Protein AF-A0A972LZU8-F1 (afdb_monomer)

pLDDT: mean 85.54, std 14.1, range [55.38, 98.12]

Sequence (71 aa):
MKEAIMIGVAIVSAILLILIGIQEPKGEGLGAIGGTASIFHGSSPRQKLLDKLIIVFAVLFAVGVFVAGLM

Radius of gyration: 16.66 Å; Cα contacts (8 Å, |Δi|>4): 35; chains: 1; bounding box: 29×19×48 Å

Structure (mmCIF, N/CA/C/O backbone):
data_AF-A0A972LZU8-F1
#
_entry.id   AF-A0A972LZU8-F1
#
loop_
_atom_site.group_PDB
_atom_site.id
_atom_site.type_symbol
_atom_site.label_atom_id
_atom_site.label_alt_id
_atom_site.label_comp_id
_atom_site.label_asym_id
_atom_site.label_entity_id
_atom_site.label_seq_id
_atom_site.pdbx_PDB_ins_code
_atom_site.Cartn_x
_atom_site.Cartn_y
_atom_site.Cartn_z
_atom_site.occupancy
_atom_site.B_iso_or_equiv
_atom_site.auth_seq_id
_atom_site.auth_comp_id
_atom_site.auth_asym_id
_atom_site.auth_atom_id
_atom_site.pdbx_PDB_model_num
ATOM 1 N N . MET A 1 1 ? 9.131 -0.373 -21.849 1.00 81.00 1 MET A N 1
ATOM 2 C CA . MET A 1 1 ? 7.897 -0.718 -21.099 1.00 81.00 1 MET A CA 1
ATOM 3 C C . MET A 1 1 ? 8.205 -1.115 -19.663 1.00 81.00 1 MET A C 1
ATOM 5 O O . MET A 1 1 ? 7.625 -0.518 -18.771 1.00 81.00 1 MET A O 1
ATOM 9 N N . LYS A 1 2 ? 9.165 -2.021 -19.434 1.00 88.81 2 LYS A N 1
ATOM 10 C CA . LYS A 1 2 ? 9.628 -2.412 -18.092 1.00 88.81 2 LYS A CA 1
ATOM 11 C C . LYS A 1 2 ? 9.996 -1.231 -17.181 1.00 88.81 2 LYS A C 1
ATOM 13 O O . LYS A 1 2 ? 9.465 -1.136 -16.082 1.00 88.81 2 LYS A O 1
ATOM 18 N N . GLU A 1 3 ? 10.786 -0.278 -17.679 1.00 92.00 3 GLU A N 1
ATOM 19 C CA . GLU A 1 3 ? 11.173 0.913 -16.897 1.00 92.00 3 GLU A CA 1
ATOM 20 C C . GLU A 1 3 ? 9.976 1.736 -16.403 1.00 92.00 3 GLU A C 1
ATOM 22 O O . GLU A 1 3 ? 9.933 2.153 -15.251 1.00 92.00 3 GLU A O 1
ATOM 27 N N . ALA A 1 4 ? 8.953 1.921 -17.243 1.00 93.44 4 ALA A N 1
ATOM 28 C CA . ALA A 1 4 ? 7.753 2.662 -16.857 1.00 93.44 4 ALA A CA 1
ATOM 29 C C . ALA A 1 4 ? 6.967 1.944 -15.746 1.00 93.44 4 ALA A C 1
ATOM 31 O O . ALA A 1 4 ? 6.451 2.592 -14.837 1.00 93.44 4 ALA A O 1
ATOM 32 N N . ILE A 1 5 ? 6.914 0.607 -15.787 1.00 93.50 5 ILE A N 1
ATOM 33 C CA . ILE A 1 5 ? 6.270 -0.205 -14.746 1.00 93.50 5 ILE A CA 1
ATOM 34 C C . ILE A 1 5 ? 7.054 -0.095 -13.437 1.00 93.50 5 ILE A C 1
ATOM 36 O O . ILE A 1 5 ? 6.450 0.121 -12.392 1.00 93.50 5 ILE A O 1
ATOM 40 N N . MET A 1 6 ? 8.386 -0.165 -13.491 1.00 95.12 6 MET A N 1
ATOM 41 C CA . MET A 1 6 ? 9.244 -0.016 -12.310 1.00 95.12 6 MET A CA 1
ATOM 42 C C . MET A 1 6 ? 9.097 1.362 -11.660 1.00 95.12 6 MET A C 1
ATOM 44 O O . MET A 1 6 ? 8.977 1.452 -10.439 1.00 95.12 6 MET A O 1
ATOM 48 N N . ILE A 1 7 ? 9.028 2.429 -12.463 1.00 96.81 7 ILE A N 1
ATOM 49 C CA . ILE A 1 7 ? 8.745 3.784 -11.968 1.00 96.81 7 ILE A CA 1
ATOM 50 C C . ILE A 1 7 ? 7.366 3.829 -11.296 1.00 96.81 7 ILE A C 1
ATOM 52 O O . ILE A 1 7 ? 7.233 4.360 -10.194 1.00 96.81 7 ILE A O 1
ATOM 56 N N . GLY A 1 8 ? 6.345 3.227 -11.915 1.00 96.94 8 GLY A N 1
ATOM 57 C CA . GLY A 1 8 ? 5.005 3.133 -11.333 1.00 96.94 8 GLY A CA 1
ATOM 58 C C . GLY A 1 8 ? 4.990 2.396 -9.989 1.00 96.94 8 GLY A C 1
ATOM 59 O O . GLY A 1 8 ? 4.436 2.902 -9.015 1.00 96.94 8 GLY A O 1
ATOM 60 N N . VAL A 1 9 ? 5.653 1.239 -9.905 1.00 96.75 9 VAL A N 1
ATOM 61 C CA . VAL A 1 9 ? 5.791 0.453 -8.667 1.00 96.75 9 VAL A CA 1
ATOM 62 C C . VAL A 1 9 ? 6.513 1.255 -7.585 1.00 96.75 9 VAL A C 1
ATOM 64 O O . VAL A 1 9 ? 6.071 1.251 -6.437 1.00 96.75 9 VAL A O 1
ATOM 67 N N . ALA A 1 10 ? 7.573 1.986 -7.939 1.00 97.31 10 ALA A N 1
ATOM 68 C CA . ALA A 1 10 ? 8.292 2.838 -6.999 1.00 97.31 10 ALA A CA 1
ATOM 69 C C . ALA A 1 10 ? 7.373 3.919 -6.406 1.00 97.31 10 ALA A C 1
ATOM 71 O O . ALA A 1 10 ? 7.316 4.075 -5.186 1.00 97.31 10 ALA A O 1
ATOM 72 N N . ILE A 1 11 ? 6.575 4.598 -7.234 1.00 98.06 11 ILE A N 1
ATOM 73 C CA . ILE A 1 11 ? 5.610 5.606 -6.767 1.00 98.06 11 ILE A CA 1
ATOM 74 C C . ILE A 1 11 ? 4.554 4.977 -5.847 1.00 98.06 11 ILE A C 1
ATOM 76 O O . ILE A 1 11 ? 4.299 5.489 -4.757 1.00 98.06 11 ILE A O 1
ATOM 80 N N . VAL A 1 12 ? 3.969 3.845 -6.252 1.00 98.00 12 VAL A N 1
ATOM 81 C CA . VAL A 1 12 ? 2.972 3.117 -5.448 1.00 98.00 12 VAL A CA 1
ATOM 82 C C . VAL A 1 12 ? 3.563 2.689 -4.102 1.00 98.00 12 VAL A C 1
ATOM 84 O O . VAL A 1 12 ? 2.911 2.860 -3.073 1.00 98.00 12 VAL A O 1
ATOM 87 N N . SER A 1 13 ? 4.806 2.197 -4.083 1.00 97.38 13 SER A N 1
ATOM 88 C CA . SER A 1 13 ? 5.494 1.804 -2.849 1.00 97.38 13 SER A CA 1
ATOM 89 C C . SER A 1 13 ? 5.766 2.986 -1.919 1.00 97.38 13 SER A C 1
ATOM 91 O O . SER A 1 13 ? 5.542 2.870 -0.717 1.00 97.38 13 SER A O 1
ATOM 93 N N . ALA A 1 14 ? 6.166 4.145 -2.454 1.00 98.12 14 ALA A N 1
ATOM 94 C CA . ALA A 1 14 ? 6.391 5.346 -1.656 1.00 98.12 14 ALA A CA 1
ATOM 95 C C . ALA A 1 14 ? 5.096 5.805 -0.969 1.00 98.12 14 ALA A C 1
ATOM 97 O O . ALA A 1 14 ? 5.095 6.094 0.227 1.00 98.12 14 ALA A O 1
ATOM 98 N N . ILE A 1 15 ? 3.976 5.800 -1.699 1.00 97.88 15 ILE A N 1
ATOM 99 C CA . ILE A 1 15 ? 2.661 6.130 -1.135 1.00 97.88 15 ILE A CA 1
ATOM 100 C C . ILE A 1 15 ? 2.266 5.107 -0.066 1.00 97.88 15 ILE A C 1
ATOM 102 O O . ILE A 1 15 ? 1.841 5.495 1.020 1.00 97.88 15 ILE A O 1
ATOM 106 N N . LEU A 1 16 ? 2.443 3.812 -0.335 1.00 97.50 16 LEU A N 1
ATOM 107 C CA . LEU A 1 16 ? 2.111 2.753 0.617 1.00 97.50 16 LEU A CA 1
ATOM 108 C C . LEU A 1 16 ? 2.905 2.887 1.926 1.00 97.50 16 LEU A C 1
ATOM 110 O O . LEU A 1 16 ? 2.324 2.756 3.002 1.00 97.50 16 LEU A O 1
ATOM 114 N N . LEU A 1 17 ? 4.200 3.212 1.851 1.00 97.56 17 LEU A N 1
ATOM 115 C CA . LEU A 1 17 ? 5.037 3.460 3.029 1.00 97.56 17 LEU A CA 1
ATOM 116 C C . LEU A 1 17 ? 4.540 4.653 3.849 1.00 97.56 17 LEU A C 1
ATOM 118 O O . LEU A 1 17 ? 4.477 4.563 5.073 1.00 97.56 17 LEU A O 1
ATOM 122 N N . ILE A 1 18 ? 4.139 5.745 3.192 1.00 96.81 18 ILE A N 1
ATOM 123 C CA . ILE A 1 18 ? 3.561 6.910 3.876 1.00 96.81 18 ILE A CA 1
ATOM 124 C C . ILE A 1 18 ? 2.257 6.520 4.579 1.00 96.81 18 ILE A C 1
ATOM 126 O O . ILE A 1 18 ? 2.071 6.853 5.747 1.00 96.81 18 ILE A O 1
ATOM 130 N N . LEU A 1 19 ? 1.370 5.790 3.893 1.00 95.38 19 LEU A N 1
ATOM 131 C CA . LEU A 1 19 ? 0.081 5.366 4.446 1.00 95.38 19 LEU A CA 1
ATOM 132 C C . LEU A 1 19 ? 0.244 4.459 5.673 1.00 95.38 19 LEU A C 1
ATOM 134 O O . LEU A 1 19 ? -0.465 4.643 6.659 1.00 95.38 19 LEU A O 1
ATOM 138 N N . ILE A 1 20 ? 1.185 3.512 5.628 1.00 93.50 20 ILE A N 1
ATOM 139 C CA . ILE A 1 20 ? 1.498 2.636 6.765 1.00 93.50 20 ILE A CA 1
ATOM 140 C C . ILE A 1 20 ? 2.154 3.438 7.896 1.00 93.50 20 ILE A C 1
ATOM 142 O O . ILE A 1 20 ? 1.823 3.235 9.059 1.00 93.50 20 ILE A O 1
ATOM 146 N N . GLY A 1 21 ? 3.037 4.387 7.572 1.00 93.69 21 GLY A N 1
ATOM 147 C CA . GLY A 1 21 ? 3.730 5.212 8.563 1.00 93.69 21 GLY A CA 1
ATOM 148 C C . GLY A 1 21 ? 2.806 6.114 9.388 1.00 93.69 21 GLY A C 1
ATOM 149 O O . GLY A 1 21 ? 3.116 6.408 10.538 1.00 93.69 21 GLY A O 1
ATOM 150 N N . ILE A 1 22 ? 1.662 6.527 8.834 1.00 92.81 22 ILE A N 1
ATOM 151 C CA . ILE A 1 22 ? 0.646 7.314 9.558 1.00 92.81 22 ILE A CA 1
ATOM 152 C C . ILE A 1 22 ? -0.429 6.451 10.233 1.00 92.81 22 ILE A C 1
ATOM 154 O O . ILE A 1 22 ? -1.377 6.995 10.804 1.00 92.81 22 ILE A O 1
ATOM 158 N N . GLN A 1 23 ? -0.331 5.124 10.135 1.00 87.88 23 GLN A N 1
ATOM 159 C CA . GLN A 1 23 ? -1.312 4.217 10.714 1.00 87.88 23 GLN A CA 1
ATOM 160 C C . GLN A 1 23 ? -1.163 4.203 12.239 1.00 87.88 23 GLN A C 1
ATOM 162 O O . GLN A 1 23 ? -0.091 3.950 12.785 1.00 87.88 23 GLN A O 1
ATOM 167 N N . GLU A 1 24 ? -2.256 4.502 12.936 1.00 81.75 24 GLU A N 1
ATOM 168 C CA . GLU A 1 24 ? -2.289 4.463 14.397 1.00 81.75 24 GLU A CA 1
ATOM 169 C C . GLU A 1 24 ? -2.111 3.013 14.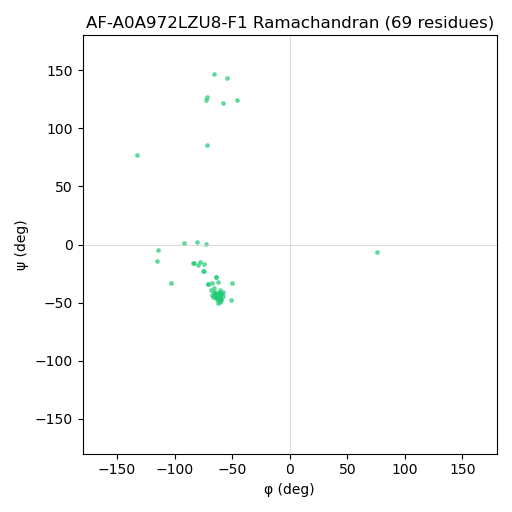892 1.00 81.75 24 GLU A C 1
ATOM 171 O O . GLU A 1 24 ? -2.569 2.074 14.227 1.00 81.75 24 GLU A O 1
ATOM 176 N N . PRO A 1 25 ? -1.456 2.798 16.050 1.00 76.12 25 PRO A N 1
ATOM 177 C CA . PRO A 1 25 ? -1.260 1.461 16.595 1.00 76.12 25 PRO A CA 1
ATOM 178 C C . PRO A 1 25 ? -2.614 0.775 16.802 1.00 76.12 25 PRO A C 1
ATOM 180 O O . PRO A 1 25 ? -3.481 1.273 17.522 1.00 76.12 25 PRO A O 1
ATOM 183 N N . LYS A 1 26 ? -2.794 -0.386 16.162 1.00 72.50 26 LYS A N 1
ATOM 184 C CA . LYS A 1 26 ? -4.025 -1.181 16.247 1.00 72.50 26 LYS A CA 1
ATOM 185 C C . LYS A 1 26 ? -4.118 -1.828 17.635 1.00 72.50 26 LYS A C 1
ATOM 187 O O . LYS A 1 26 ? -3.676 -2.952 17.844 1.00 72.50 26 LYS A O 1
ATOM 192 N N . GLY A 1 27 ? -4.666 -1.089 18.599 1.00 61.22 27 GLY A N 1
ATOM 193 C CA . GLY A 1 27 ? -4.777 -1.483 20.013 1.00 61.22 27 GLY A CA 1
ATOM 194 C C . GLY A 1 27 ? -5.823 -2.563 20.318 1.00 61.22 27 GLY A C 1
ATOM 195 O O . GLY A 1 27 ? -5.992 -2.953 21.470 1.00 61.22 27 GLY A O 1
ATOM 196 N N . GLU A 1 28 ? -6.529 -3.066 19.307 1.00 66.62 28 GLU A N 1
ATOM 197 C CA . GLU A 1 28 ? -7.665 -3.975 19.488 1.00 66.62 28 GLU A CA 1
ATOM 198 C C . GLU A 1 28 ? -7.236 -5.439 19.748 1.00 66.62 28 GLU A C 1
ATOM 200 O O . GLU A 1 28 ? -8.013 -6.217 20.292 1.00 66.62 28 GLU A O 1
ATOM 205 N N . GLY A 1 29 ? -5.990 -5.825 19.439 1.00 64.75 29 GLY A N 1
ATOM 206 C CA . GLY A 1 29 ? -5.574 -7.236 19.369 1.00 64.75 29 GLY A CA 1
ATOM 207 C C . GLY A 1 29 ? -5.463 -8.009 20.692 1.00 64.75 29 GLY A C 1
ATOM 208 O O . GLY A 1 29 ? -5.749 -9.199 20.703 1.00 64.75 29 GLY A O 1
ATOM 209 N N . LEU A 1 30 ? -5.070 -7.374 21.805 1.00 61.78 30 LEU A N 1
ATOM 210 C CA . LEU A 1 30 ? -4.920 -8.048 23.113 1.00 61.78 30 LEU A CA 1
ATOM 211 C C . LEU A 1 30 ? -6.085 -7.760 24.070 1.00 61.78 30 LEU A C 1
ATOM 213 O O . LEU A 1 30 ? -6.486 -8.634 24.833 1.00 61.78 30 LEU A O 1
ATOM 217 N N . GLY A 1 31 ? -6.673 -6.561 24.001 1.00 65.44 31 GLY A N 1
ATOM 218 C CA . GLY A 1 31 ? -7.841 -6.195 24.807 1.00 65.44 31 GLY A CA 1
ATOM 219 C C . GLY A 1 31 ? -9.122 -6.908 24.364 1.00 65.44 31 GLY A C 1
ATOM 220 O O . GLY A 1 31 ? -9.951 -7.259 25.202 1.00 65.44 31 GLY A O 1
ATOM 221 N N . ALA A 1 32 ? -9.290 -7.177 23.063 1.00 61.94 32 ALA A N 1
ATOM 222 C CA . ALA A 1 32 ? -10.484 -7.852 22.548 1.00 61.94 32 ALA A CA 1
ATOM 223 C C . ALA A 1 32 ? -10.528 -9.360 22.855 1.00 61.94 32 ALA A C 1
ATOM 225 O O . ALA A 1 32 ? -11.609 -9.946 22.818 1.00 61.94 32 ALA A O 1
ATOM 226 N N . ILE A 1 33 ? -9.400 -9.985 23.219 1.00 68.81 33 ILE A N 1
ATOM 227 C CA . ILE A 1 33 ? -9.344 -11.416 23.580 1.00 68.81 33 ILE A CA 1
ATOM 2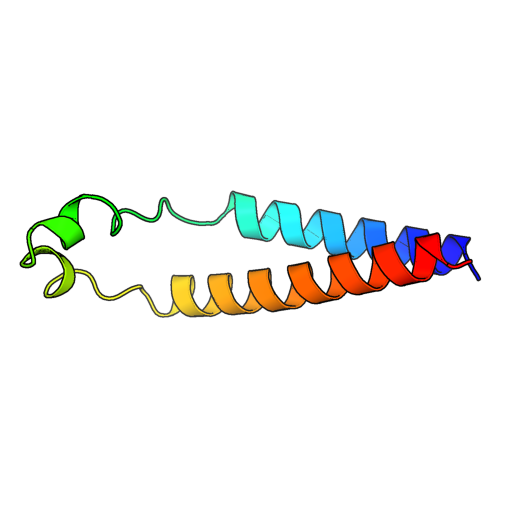28 C C . ILE A 1 33 ? -10.172 -11.707 24.847 1.00 68.81 33 ILE A C 1
ATOM 230 O O . ILE A 1 33 ? -10.731 -12.791 24.978 1.00 68.81 33 ILE A O 1
ATOM 234 N N . GLY A 1 34 ? -10.333 -10.725 25.744 1.00 73.88 34 GLY A N 1
ATOM 235 C CA . GLY A 1 34 ? -11.180 -10.829 26.941 1.00 73.88 34 GLY A CA 1
ATOM 236 C C . GLY A 1 34 ? -12.684 -10.611 26.709 1.00 73.88 34 GLY A C 1
ATOM 237 O O . GLY A 1 34 ? -13.443 -10.597 27.672 1.00 73.88 34 GLY A O 1
ATOM 238 N N . GLY A 1 35 ? -13.133 -10.395 25.466 1.00 66.00 35 GLY A N 1
ATOM 239 C CA . GLY A 1 35 ? -14.555 -10.288 25.105 1.00 66.00 35 GLY A CA 1
ATOM 240 C C . GLY A 1 35 ? -15.263 -8.974 25.471 1.00 66.00 35 GLY A C 1
ATOM 241 O O . GLY A 1 35 ? -16.399 -8.769 25.054 1.00 66.00 35 GLY A O 1
ATOM 242 N N . THR A 1 36 ? -14.619 -8.060 26.204 1.00 61.59 36 THR A N 1
ATOM 243 C CA . THR A 1 36 ? -15.255 -6.828 26.721 1.00 61.59 36 THR A CA 1
ATOM 244 C C . THR A 1 36 ? -14.691 -5.523 26.149 1.00 61.59 36 THR A C 1
ATOM 246 O O . THR A 1 36 ? -15.327 -4.479 26.282 1.00 61.59 36 THR A O 1
ATOM 249 N N . ALA A 1 37 ? -13.532 -5.544 25.477 1.00 59.34 37 ALA A N 1
ATOM 250 C CA . ALA A 1 37 ? -12.859 -4.311 25.047 1.00 59.34 37 ALA A CA 1
ATOM 251 C C . ALA A 1 37 ? -13.357 -3.723 23.713 1.00 59.34 37 ALA A C 1
ATOM 253 O O . ALA A 1 37 ? -13.093 -2.552 23.439 1.00 59.34 37 ALA A O 1
ATOM 254 N N . SER A 1 38 ? -14.085 -4.487 22.887 1.00 57.09 38 SER A N 1
ATOM 255 C CA . SER A 1 38 ? -14.545 -4.013 21.568 1.00 57.09 38 SER A CA 1
ATOM 256 C C . SER A 1 38 ? -15.763 -3.082 21.629 1.00 57.09 38 SER A C 1
ATOM 258 O O . SER A 1 38 ? -16.053 -2.396 20.653 1.00 57.09 38 SER A O 1
ATOM 260 N N . ILE A 1 39 ? -16.471 -3.022 22.765 1.00 55.38 39 ILE A N 1
ATOM 261 C CA . ILE A 1 39 ? -17.741 -2.282 22.889 1.00 55.38 39 ILE A CA 1
ATOM 262 C C . ILE A 1 39 ? -17.522 -0.757 22.941 1.00 55.38 39 ILE A C 1
ATOM 264 O O . ILE A 1 39 ? -18.412 0.001 22.564 1.00 55.38 39 ILE A O 1
ATOM 268 N N . PHE A 1 40 ? -16.333 -0.291 23.339 1.00 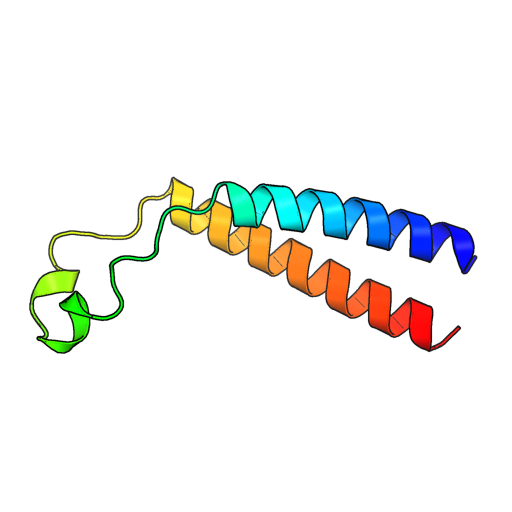56.09 40 PHE A N 1
ATOM 269 C CA . PHE A 1 40 ? -16.081 1.137 23.593 1.00 56.09 40 PHE A CA 1
ATOM 270 C C . PHE A 1 40 ? -15.073 1.806 22.646 1.00 56.09 40 PHE A C 1
ATOM 272 O O . PHE A 1 40 ? -14.911 3.021 22.704 1.00 56.09 40 PHE A O 1
ATOM 279 N N . HIS A 1 41 ? -14.441 1.055 21.740 1.00 58.25 41 HIS A N 1
ATOM 280 C CA . HIS A 1 41 ? -13.494 1.591 20.757 1.00 58.25 41 HIS A CA 1
ATOM 281 C C . HIS A 1 41 ? -13.814 1.029 19.370 1.00 58.25 41 HIS A C 1
ATOM 283 O O . HIS A 1 41 ? -13.167 0.109 18.889 1.00 58.25 41 HIS A O 1
ATOM 289 N N . GLY A 1 42 ? -14.854 1.556 18.724 1.00 61.16 42 GLY A N 1
ATOM 290 C CA . GLY A 1 42 ? -15.065 1.294 17.304 1.00 61.16 42 GLY A CA 1
ATOM 291 C C . GLY A 1 42 ? -14.014 2.039 16.483 1.00 61.16 42 GLY A C 1
ATOM 292 O O . GLY A 1 42 ? -13.880 3.252 16.641 1.00 61.16 42 GLY 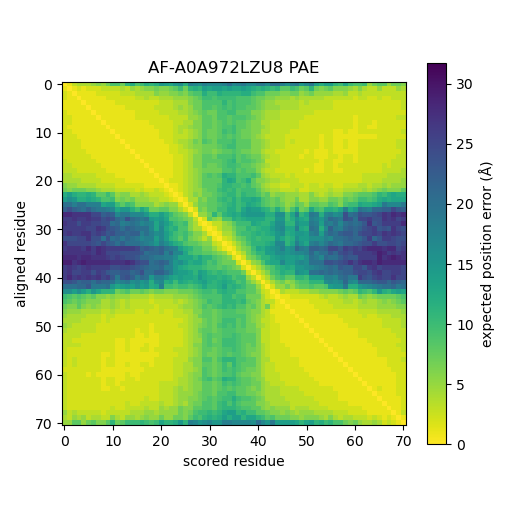A O 1
ATOM 293 N N . SER A 1 43 ? -13.296 1.338 15.597 1.00 67.50 43 SER A N 1
ATOM 294 C CA . SER A 1 43 ? -12.311 1.952 14.697 1.00 67.50 43 SER A CA 1
ATOM 295 C C . SER A 1 43 ? -12.860 3.225 14.041 1.00 67.50 43 SER A C 1
ATOM 297 O O . SER A 1 43 ? -13.926 3.219 13.401 1.00 67.50 43 SER A O 1
ATOM 299 N N . SER A 1 44 ? -12.123 4.324 14.230 1.00 78.69 44 SER A N 1
ATOM 300 C CA . SER A 1 44 ? -12.475 5.650 13.726 1.00 78.69 44 SER A CA 1
ATOM 301 C C . SER A 1 44 ? -12.719 5.605 12.211 1.00 78.69 44 SER A C 1
ATOM 303 O O . SER A 1 44 ? -11.994 4.908 11.493 1.00 78.69 44 SER A O 1
ATOM 305 N N . PRO A 1 45 ? -13.683 6.375 11.667 1.00 82.12 45 PRO A N 1
ATOM 306 C CA . PRO A 1 45 ? -13.896 6.476 10.221 1.00 82.12 45 PRO A CA 1
ATOM 307 C C . PRO A 1 45 ? -12.607 6.771 9.438 1.00 82.12 45 PRO A C 1
ATOM 309 O O . PRO A 1 45 ? -12.423 6.263 8.332 1.00 82.12 45 PRO A O 1
ATOM 312 N N . ARG A 1 46 ? -11.684 7.534 10.044 1.00 85.00 46 ARG A N 1
ATOM 313 C CA . ARG A 1 46 ? -10.358 7.828 9.489 1.00 85.00 46 ARG A CA 1
ATOM 314 C C . ARG A 1 46 ? -9.493 6.574 9.351 1.00 85.00 46 ARG A C 1
ATOM 316 O O . ARG A 1 46 ? -8.901 6.374 8.296 1.00 85.00 46 ARG A O 1
ATOM 323 N N . GLN A 1 47 ? -9.442 5.723 10.376 1.00 85.94 47 GLN A N 1
ATOM 324 C CA . GLN A 1 47 ? -8.688 4.466 10.331 1.00 85.94 47 GLN A CA 1
ATOM 325 C C . GLN A 1 47 ? -9.279 3.500 9.303 1.00 85.94 47 GLN A C 1
ATOM 327 O O . GLN A 1 47 ? -8.537 2.917 8.523 1.00 85.94 47 GLN A O 1
ATOM 332 N N . LYS A 1 48 ? -10.612 3.396 9.223 1.00 87.62 48 LYS A N 1
ATOM 333 C CA . LYS A 1 48 ? -11.284 2.568 8.205 1.00 87.62 48 LYS A CA 1
ATOM 334 C C . LYS A 1 48 ? -10.963 3.022 6.782 1.00 87.62 48 LYS A C 1
ATOM 336 O O . LYS A 1 48 ? -10.797 2.188 5.894 1.00 87.62 48 LYS A O 1
ATOM 341 N N . LEU A 1 49 ? -10.893 4.334 6.547 1.00 91.06 49 LEU A N 1
ATOM 342 C CA . LEU A 1 49 ? -10.481 4.876 5.253 1.00 91.06 49 LEU A CA 1
ATOM 343 C C . LEU A 1 49 ? -9.008 4.568 4.968 1.00 91.06 49 LEU A C 1
ATOM 345 O O . LEU A 1 49 ? -8.684 4.125 3.869 1.00 91.06 49 LEU A O 1
ATOM 349 N N . LEU A 1 50 ? -8.138 4.766 5.959 1.00 92.88 50 LEU A N 1
ATOM 350 C CA . LEU A 1 50 ? -6.710 4.503 5.830 1.00 92.88 50 LEU A CA 1
ATOM 351 C C . LEU A 1 50 ? -6.434 3.021 5.536 1.00 92.88 50 LEU A C 1
ATOM 353 O O . LEU A 1 50 ? -5.6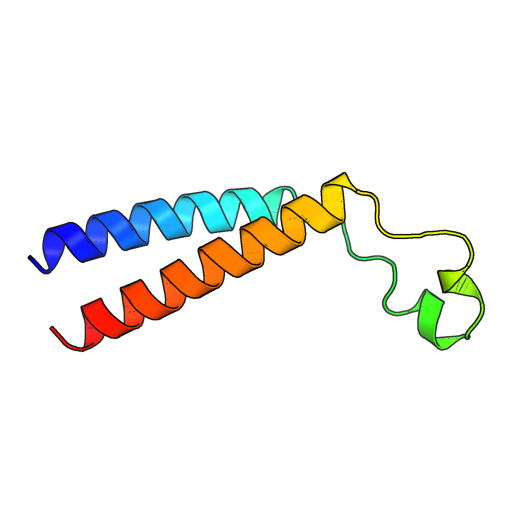66 2.714 4.631 1.00 92.88 50 LEU A O 1
ATOM 357 N N . ASP A 1 51 ? -7.138 2.111 6.209 1.00 92.25 51 ASP A N 1
ATOM 358 C CA . ASP A 1 51 ? -7.068 0.671 5.957 1.00 92.25 51 ASP A CA 1
ATOM 359 C C . ASP A 1 51 ? -7.498 0.323 4.528 1.00 92.25 51 ASP A C 1
ATOM 361 O O . ASP A 1 51 ? -6.806 -0.428 3.842 1.00 92.25 51 ASP A O 1
ATOM 365 N N . LYS A 1 52 ? -8.594 0.912 4.029 1.00 94.44 52 LYS A N 1
ATOM 366 C CA . LYS A 1 52 ? -9.018 0.719 2.633 1.00 94.44 52 LYS A CA 1
ATOM 367 C C . LYS A 1 52 ? -7.961 1.206 1.642 1.00 94.44 52 LYS A C 1
ATOM 369 O O . LYS A 1 52 ? -7.688 0.507 0.670 1.00 94.44 52 LYS A O 1
ATOM 374 N N . LEU A 1 53 ? -7.364 2.375 1.881 1.00 96.12 53 LEU A N 1
ATOM 375 C CA . LEU A 1 53 ? -6.306 2.910 1.021 1.00 96.12 53 LEU A CA 1
ATOM 376 C C . LEU A 1 53 ? -5.081 1.993 1.026 1.00 96.12 53 LEU A C 1
ATOM 378 O O . LEU A 1 53 ? -4.593 1.634 -0.040 1.00 96.12 53 LEU A O 1
ATOM 382 N N . ILE A 1 54 ? -4.631 1.549 2.199 1.00 96.06 54 ILE A N 1
ATOM 383 C CA . ILE A 1 54 ? -3.495 0.629 2.321 1.00 96.06 54 ILE A CA 1
ATOM 384 C C . ILE A 1 54 ? -3.763 -0.664 1.553 1.00 96.06 54 ILE A C 1
ATOM 386 O O . ILE A 1 54 ? -2.898 -1.102 0.802 1.00 96.06 54 ILE A O 1
ATOM 390 N N . ILE A 1 55 ? -4.963 -1.240 1.668 1.00 97.06 55 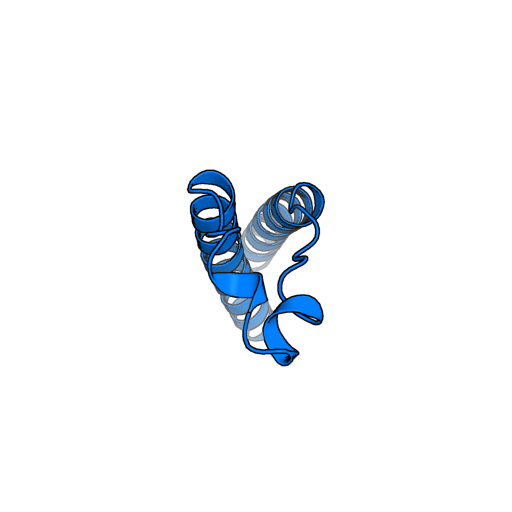ILE A N 1
ATOM 391 C CA 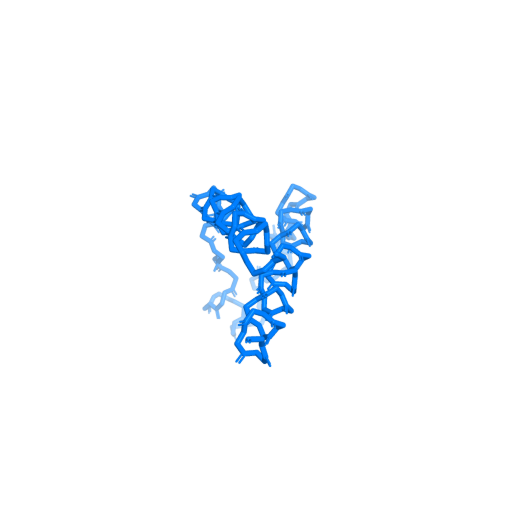. ILE A 1 55 ? -5.336 -2.450 0.923 1.00 97.06 55 ILE A CA 1
ATOM 392 C C . ILE A 1 55 ? -5.257 -2.208 -0.589 1.00 97.06 55 ILE A C 1
ATOM 394 O O . ILE A 1 55 ? -4.646 -3.000 -1.301 1.00 97.06 55 ILE A O 1
ATOM 398 N N . VAL A 1 56 ? -5.828 -1.107 -1.087 1.00 97.94 56 VAL A N 1
ATOM 399 C CA . VAL A 1 56 ? -5.800 -0.781 -2.523 1.00 97.94 56 VAL A CA 1
ATOM 400 C C . VAL A 1 56 ? -4.364 -0.624 -3.025 1.00 97.94 56 VAL A C 1
ATOM 402 O O . VAL A 1 56 ? -3.989 -1.246 -4.019 1.00 97.94 56 VAL A O 1
ATOM 405 N N . PHE A 1 57 ? -3.537 0.159 -2.330 1.00 97.62 57 PHE A N 1
ATOM 406 C CA . PHE A 1 57 ? -2.146 0.380 -2.728 1.00 97.62 57 PHE A CA 1
ATOM 407 C C . PHE A 1 57 ? -1.286 -0.884 -2.585 1.00 97.62 57 PHE A C 1
ATOM 409 O O . PHE A 1 57 ? -0.417 -1.116 -3.422 1.00 97.62 57 PHE A O 1
ATOM 416 N N . ALA A 1 58 ? -1.555 -1.741 -1.597 1.00 97.62 58 ALA A N 1
ATOM 417 C CA . ALA A 1 58 ? -0.881 -3.029 -1.447 1.00 97.62 58 ALA A CA 1
ATOM 418 C C . ALA A 1 58 ? -1.201 -3.984 -2.607 1.00 97.62 58 ALA A C 1
ATOM 420 O O . ALA A 1 58 ? -0.294 -4.622 -3.140 1.00 97.62 58 ALA A O 1
ATOM 421 N N . VAL A 1 59 ? -2.463 -4.045 -3.047 1.00 98.06 59 VAL A N 1
ATOM 422 C CA . VAL A 1 59 ? -2.858 -4.845 -4.218 1.00 98.06 59 VAL A CA 1
ATOM 423 C C . VAL A 1 59 ? -2.193 -4.310 -5.486 1.00 98.06 59 VAL A C 1
ATOM 425 O O . VAL A 1 59 ? -1.624 -5.090 -6.247 1.00 98.06 59 VAL A O 1
ATOM 428 N N . LEU A 1 60 ? -2.200 -2.989 -5.699 1.00 97.38 60 LEU A N 1
ATOM 429 C CA . LEU A 1 60 ? -1.525 -2.368 -6.844 1.00 97.38 60 LEU A CA 1
ATOM 430 C C . LEU A 1 60 ? -0.020 -2.647 -6.846 1.00 97.38 60 LEU A C 1
ATOM 432 O O . LEU A 1 60 ? 0.542 -2.954 -7.896 1.00 97.38 60 LEU A O 1
ATOM 436 N N . PHE A 1 61 ? 0.624 -2.582 -5.680 1.00 97.44 61 PHE A N 1
ATOM 437 C CA . PHE A 1 61 ? 2.034 -2.920 -5.532 1.00 97.44 61 PHE A CA 1
ATOM 438 C C . PHE A 1 61 ? 2.293 -4.387 -5.887 1.00 97.44 61 PHE A C 1
ATOM 440 O O . PHE A 1 61 ? 3.156 -4.668 -6.715 1.00 97.44 61 PHE A O 1
ATOM 447 N N . 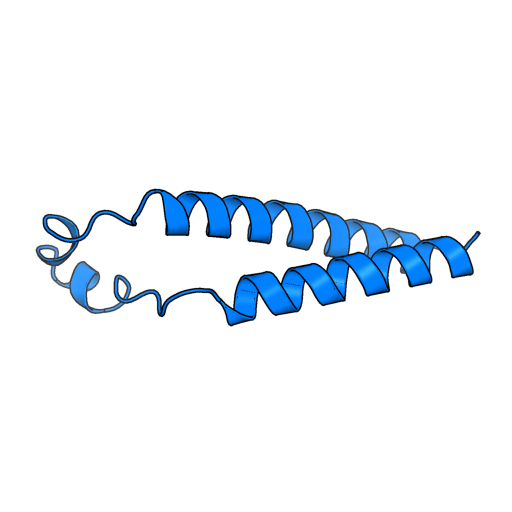ALA A 1 62 ? 1.519 -5.318 -5.321 1.00 97.56 62 ALA A N 1
ATOM 448 C CA . ALA A 1 62 ? 1.684 -6.747 -5.568 1.00 97.56 62 ALA A CA 1
ATOM 449 C C . ALA A 1 62 ? 1.502 -7.101 -7.051 1.00 97.56 62 ALA A C 1
ATOM 451 O O . ALA A 1 62 ? 2.335 -7.800 -7.626 1.00 97.56 62 ALA A O 1
ATOM 452 N N . VAL A 1 63 ? 0.454 -6.571 -7.690 1.00 97.31 63 VAL A N 1
ATOM 453 C CA . VAL A 1 63 ? 0.205 -6.770 -9.124 1.00 97.31 63 VAL A CA 1
ATOM 454 C C . VAL A 1 63 ? 1.316 -6.137 -9.960 1.00 97.31 63 VAL A C 1
ATOM 456 O O . VAL A 1 63 ? 1.822 -6.775 -10.879 1.00 97.31 63 VAL A O 1
ATOM 459 N N . GLY A 1 64 ? 1.734 -4.912 -9.635 1.00 95.25 64 GLY A N 1
ATOM 460 C CA . GLY A 1 64 ? 2.797 -4.214 -10.356 1.00 95.25 64 GLY A CA 1
ATOM 461 C C . GLY A 1 64 ? 4.136 -4.953 -10.295 1.00 95.25 64 GLY A C 1
ATOM 462 O O . GLY A 1 64 ? 4.783 -5.125 -11.325 1.00 95.25 64 GLY A O 1
ATOM 463 N N . VAL A 1 65 ? 4.518 -5.453 -9.116 1.00 96.31 65 VAL A N 1
ATOM 464 C CA . VAL A 1 65 ? 5.727 -6.273 -8.931 1.00 96.31 65 VAL A CA 1
ATOM 465 C C . VAL A 1 65 ? 5.612 -7.596 -9.681 1.00 96.31 65 VAL A C 1
ATOM 467 O O . VAL A 1 65 ? 6.557 -7.996 -10.357 1.00 96.31 65 VAL A O 1
ATOM 470 N N . PHE A 1 66 ? 4.459 -8.262 -9.606 1.00 96.56 66 PHE A N 1
ATOM 471 C CA . PHE A 1 66 ? 4.235 -9.520 -10.313 1.00 96.56 66 PHE A CA 1
ATOM 472 C C . PHE A 1 66 ? 4.374 -9.348 -11.832 1.00 96.56 66 PHE A C 1
ATOM 474 O O . PHE A 1 66 ? 5.116 -10.089 -12.469 1.00 96.56 66 PHE A O 1
ATOM 481 N N . VAL A 1 67 ? 3.735 -8.326 -12.407 1.00 94.94 67 VAL A N 1
ATOM 482 C CA . VAL A 1 67 ? 3.838 -8.016 -13.842 1.00 94.94 67 VAL A CA 1
ATOM 483 C C . VAL A 1 67 ? 5.269 -7.634 -14.227 1.00 94.94 67 VAL A C 1
ATOM 485 O O . VAL A 1 67 ? 5.764 -8.107 -15.246 1.00 94.94 67 VAL A O 1
ATOM 488 N N . ALA A 1 68 ? 5.957 -6.826 -13.415 1.00 93.00 68 ALA A N 1
ATOM 489 C CA . ALA A 1 68 ? 7.355 -6.470 -13.655 1.00 93.00 68 ALA A CA 1
ATOM 490 C C . ALA A 1 68 ? 8.298 -7.685 -13.620 1.00 93.00 68 ALA A C 1
ATOM 492 O O . ALA A 1 68 ? 9.295 -7.697 -14.337 1.00 93.00 68 ALA A O 1
ATOM 493 N N . GLY A 1 69 ? 7.986 -8.696 -12.803 1.00 91.06 69 GLY A N 1
ATOM 494 C CA . GLY A 1 69 ? 8.739 -9.948 -12.715 1.00 91.06 69 GLY A CA 1
ATOM 495 C C . GLY A 1 69 ? 8.505 -10.908 -13.886 1.00 91.06 69 GLY A C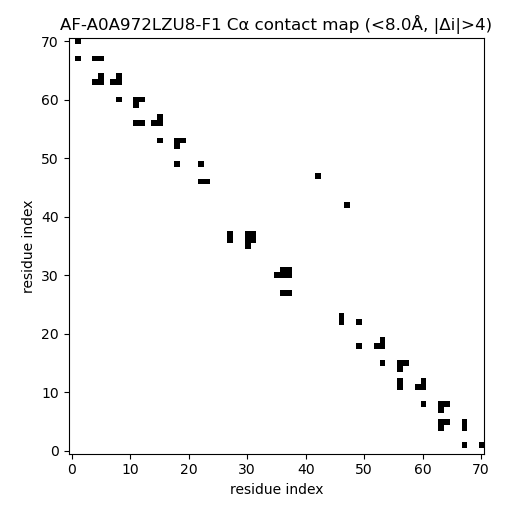 1
ATOM 496 O O . GLY A 1 69 ? 9.362 -11.745 -14.153 1.00 91.06 69 GLY A O 1
ATOM 497 N N . LEU A 1 70 ? 7.377 -10.787 -14.594 1.00 91.06 70 LEU A N 1
ATOM 498 C CA . LEU A 1 70 ? 7.065 -11.591 -15.784 1.00 91.06 70 LEU A CA 1
ATOM 499 C C . LEU A 1 70 ? 7.684 -11.041 -17.084 1.00 91.06 70 LEU A C 1
ATOM 501 O O . LEU A 1 70 ? 7.708 -11.759 -18.083 1.00 91.06 70 LEU A O 1
ATOM 505 N N . MET A 1 71 ? 8.140 -9.783 -17.084 1.00 81.50 71 MET A N 1
ATOM 506 C CA . MET A 1 71 ? 8.750 -9.088 -18.230 1.00 81.50 71 MET A CA 1
ATOM 507 C C . MET A 1 71 ? 10.277 -9.104 -18.191 1.00 81.50 71 MET A C 1
ATOM 509 O O . MET A 1 71 ? 10.880 -9.297 -19.265 1.00 81.50 71 MET A O 1
#

Secondary structure (DSSP, 8-state):
-HHHHHHHHHHHHHHHHHHHHTPPP-THHHHGGGSSGGGS----HHHHHHHHHHHHHHHHHHHHHHHHHH-

Solvent-accessible surface area (backbone atoms only — not comparable to full-atom values): 4214 Å² total; per-residue (Å²): 111,69,67,61,49,52,53,49,35,51,54,40,47,55,52,39,51,53,54,58,71,70,53,74,82,79,72,60,75,70,50,38,75,74,74,66,49,61,84,82,59,71,81,49,72,67,55,56,50,51,53,51,50,44,52,53,37,50,50,51,35,53,51,43,50,52,55,59,71,76,106

Foldseek 3Di:
DLVVLVVVLVVLVVVLVVLVVPADPPPCPPQCVVVPPCPPDDPDPVNVVSVVSNVVSVVSNVVSVVVSVVD

Mean predicted aligned error: 7.3 Å